Protein AF-A0A947VVS5-F1 (afdb_monomer)

pLDDT: mean 96.37, std 5.18, range [53.62, 98.75]

Radius of gyration: 14.97 Å; Cα contacts (8 Å, |Δi|>4): 273; chains: 1; bounding box: 37×35×36 Å

Mean predicted 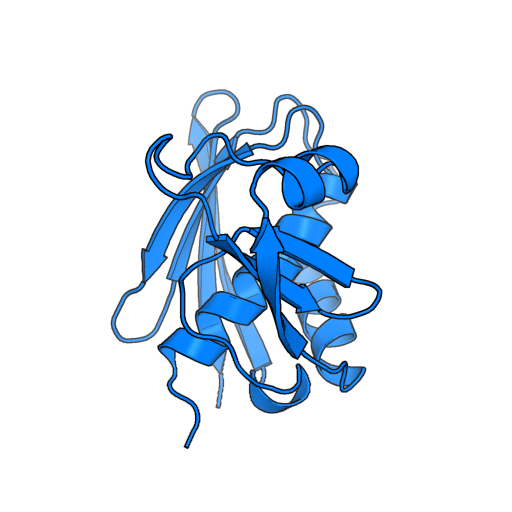aligned error: 2.8 Å

Structure (mmCIF, N/CA/C/O backbone):
data_AF-A0A947VVS5-F1
#
_entry.id   AF-A0A947VVS5-F1
#
loop_
_atom_site.group_PDB
_atom_site.id
_atom_site.type_symbol
_atom_site.label_atom_id
_atom_site.label_alt_id
_atom_site.label_comp_id
_atom_site.label_asym_id
_atom_site.label_entity_id
_atom_site.label_seq_id
_atom_site.pdbx_PDB_ins_code
_atom_site.Cartn_x
_atom_site.Cartn_y
_atom_site.Cartn_z
_atom_site.occupancy
_atom_site.B_iso_or_equiv
_atom_site.auth_seq_id
_atom_site.auth_comp_id
_atom_site.auth_asym_id
_atom_site.auth_atom_id
_atom_site.pdbx_PDB_model_num
ATOM 1 N N . MET A 1 1 ? -20.069 -9.735 2.191 1.00 53.62 1 MET A N 1
ATOM 2 C CA . MET A 1 1 ? -19.604 -9.980 0.811 1.00 53.62 1 MET A CA 1
ATOM 3 C C . MET A 1 1 ? -18.592 -8.892 0.514 1.00 53.62 1 MET A C 1
ATOM 5 O O . MET A 1 1 ? -18.957 -7.730 0.642 1.00 53.62 1 MET A O 1
ATOM 9 N N . ASN A 1 2 ? -17.331 -9.238 0.259 1.00 71.94 2 ASN A N 1
ATOM 10 C CA . ASN A 1 2 ? -16.304 -8.231 -0.016 1.00 71.94 2 ASN A CA 1
ATOM 11 C C . ASN A 1 2 ? -16.515 -7.632 -1.405 1.00 71.94 2 ASN A C 1
ATOM 13 O O . ASN A 1 2 ? -16.942 -8.329 -2.324 1.00 71.94 2 ASN A O 1
ATOM 17 N N . THR A 1 3 ? -16.247 -6.337 -1.546 1.00 91.81 3 THR A N 1
ATOM 18 C CA . THR A 1 3 ? -16.365 -5.631 -2.825 1.00 91.81 3 THR A CA 1
ATOM 19 C C . THR A 1 3 ? -15.038 -5.698 -3.574 1.00 91.81 3 THR A C 1
ATOM 21 O O . THR A 1 3 ? -13.976 -5.703 -2.947 1.00 91.81 3 THR A O 1
ATOM 24 N N . LEU A 1 4 ? -15.071 -5.654 -4.908 1.00 95.06 4 LEU A N 1
ATOM 25 C CA . LEU A 1 4 ? -13.849 -5.529 -5.712 1.00 95.06 4 LEU A CA 1
ATOM 26 C C . LEU A 1 4 ? -13.012 -4.314 -5.283 1.00 95.06 4 LEU A C 1
ATOM 28 O O . LEU A 1 4 ? -11.791 -4.384 -5.197 1.00 95.06 4 LEU A O 1
ATOM 32 N N . LYS A 1 5 ? -13.678 -3.218 -4.905 1.00 95.75 5 LYS A N 1
ATOM 33 C CA . LYS A 1 5 ? -13.024 -2.031 -4.352 1.00 95.75 5 LYS A CA 1
ATOM 34 C C . LYS A 1 5 ? -12.225 -2.344 -3.085 1.00 95.75 5 LYS A C 1
ATOM 36 O O . LYS A 1 5 ? -11.086 -1.907 -2.986 1.00 95.75 5 LYS A O 1
ATOM 41 N N . SER A 1 6 ? -12.781 -3.111 -2.145 1.00 97.12 6 SER A N 1
ATOM 42 C CA . SER A 1 6 ? -12.074 -3.510 -0.919 1.00 97.12 6 SER A CA 1
ATOM 43 C C . SER A 1 6 ? -10.870 -4.423 -1.192 1.00 97.12 6 SER A C 1
ATOM 45 O O . SER A 1 6 ? -9.847 -4.300 -0.521 1.00 97.12 6 SER A O 1
ATOM 47 N N . GLN A 1 7 ? -10.962 -5.289 -2.208 1.00 97.88 7 GLN A N 1
ATOM 48 C CA . GLN A 1 7 ? -9.868 -6.166 -2.636 1.00 97.88 7 GLN A CA 1
ATOM 49 C C . GLN A 1 7 ? -8.728 -5.355 -3.257 1.00 97.88 7 GLN A C 1
ATOM 51 O O . GLN A 1 7 ? -7.593 -5.435 -2.787 1.00 97.88 7 GLN A O 1
ATOM 56 N N . LEU A 1 8 ? -9.055 -4.517 -4.250 1.00 98.12 8 LEU A N 1
ATOM 57 C CA . LEU A 1 8 ? -8.108 -3.605 -4.893 1.00 98.12 8 LEU A CA 1
ATOM 58 C C . LEU A 1 8 ? -7.464 -2.677 -3.861 1.00 98.12 8 LEU A C 1
ATOM 60 O O . LEU A 1 8 ? -6.261 -2.463 -3.859 1.00 98.12 8 LEU A O 1
ATOM 64 N N . HIS A 1 9 ? -8.240 -2.124 -2.934 1.00 98.06 9 HIS A N 1
ATOM 65 C CA . HIS A 1 9 ? -7.684 -1.161 -1.996 1.00 98.06 9 HIS A CA 1
ATOM 66 C C . HIS A 1 9 ? -6.680 -1.806 -1.041 1.00 98.06 9 HIS A C 1
ATOM 68 O O . HIS A 1 9 ? -5.597 -1.263 -0.835 1.00 98.06 9 HIS A O 1
ATOM 74 N N . THR A 1 10 ? -6.985 -2.989 -0.500 1.00 98.50 10 THR A N 1
ATOM 75 C CA . THR A 1 10 ? -6.015 -3.716 0.324 1.00 98.50 10 THR A CA 1
ATOM 76 C C . THR A 1 10 ? -4.797 -4.169 -0.489 1.00 98.50 10 THR A C 1
ATOM 78 O O . THR A 1 10 ? -3.689 -4.119 0.047 1.00 98.50 10 THR A O 1
ATOM 81 N N . SER A 1 11 ? -4.940 -4.539 -1.772 1.00 98.31 11 SER A N 1
ATOM 82 C CA . SER A 1 11 ? -3.768 -4.846 -2.611 1.00 98.31 11 SER A CA 1
ATOM 83 C C . SER A 1 11 ? -2.846 -3.644 -2.782 1.00 98.31 11 SER A C 1
ATOM 85 O O . SER A 1 11 ? -1.629 -3.812 -2.726 1.00 98.31 11 SER A O 1
ATOM 87 N N . GLU A 1 12 ? -3.391 -2.432 -2.898 1.00 98.31 12 GLU A N 1
ATOM 88 C CA . GLU A 1 12 ? -2.572 -1.229 -3.055 1.00 98.31 12 GLU A CA 1
ATOM 89 C C . GLU A 1 12 ? -1.803 -0.847 -1.779 1.00 98.31 12 GLU A C 1
ATOM 91 O O . GLU A 1 12 ? -0.707 -0.298 -1.882 1.00 98.31 12 GLU A O 1
ATOM 96 N N . HIS A 1 13 ? -2.295 -1.191 -0.582 1.00 98.44 13 HIS A N 1
ATOM 97 C CA . HIS A 1 13 ? -1.496 -1.070 0.649 1.00 98.44 13 HIS A CA 1
ATOM 98 C C . HIS A 1 13 ? -0.273 -1.998 0.623 1.00 98.44 13 HIS A C 1
ATOM 100 O O . HIS A 1 13 ? 0.831 -1.591 0.984 1.00 98.44 13 HIS A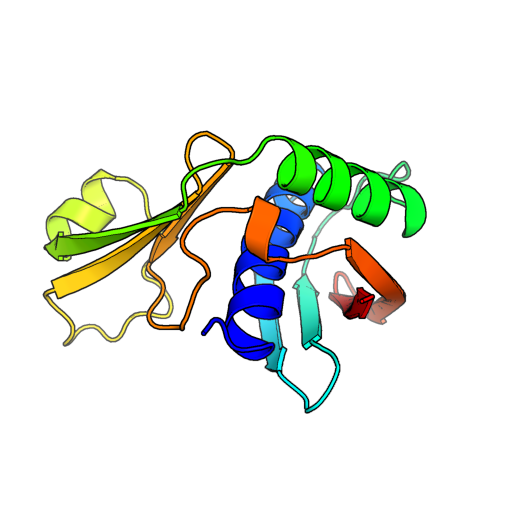 O 1
ATOM 106 N N . ILE A 1 14 ? -0.459 -3.241 0.167 1.00 98.75 14 ILE A N 1
ATOM 107 C CA . ILE A 1 14 ? 0.626 -4.223 0.042 1.00 98.75 14 ILE A CA 1
ATOM 108 C C . ILE A 1 14 ? 1.630 -3.765 -1.023 1.00 98.75 14 ILE A C 1
ATOM 110 O O . ILE A 1 14 ? 2.835 -3.769 -0.777 1.00 98.75 14 ILE A O 1
ATOM 114 N N . LEU A 1 15 ? 1.143 -3.342 -2.194 1.00 98.69 15 LEU A N 1
ATOM 115 C CA . LEU A 1 15 ? 1.990 -2.849 -3.278 1.00 98.69 15 LEU A CA 1
ATOM 116 C C . LEU A 1 15 ? 2.754 -1.588 -2.864 1.00 98.69 15 LEU A C 1
ATOM 118 O O . LEU A 1 15 ? 3.950 -1.500 -3.121 1.00 98.69 15 LEU A O 1
ATOM 122 N N . GLY A 1 16 ? 2.090 -0.640 -2.199 1.00 98.12 16 GLY A N 1
ATOM 123 C CA . GLY A 1 16 ? 2.716 0.577 -1.687 1.00 98.12 16 GLY A CA 1
ATOM 124 C C . GLY A 1 16 ? 3.854 0.279 -0.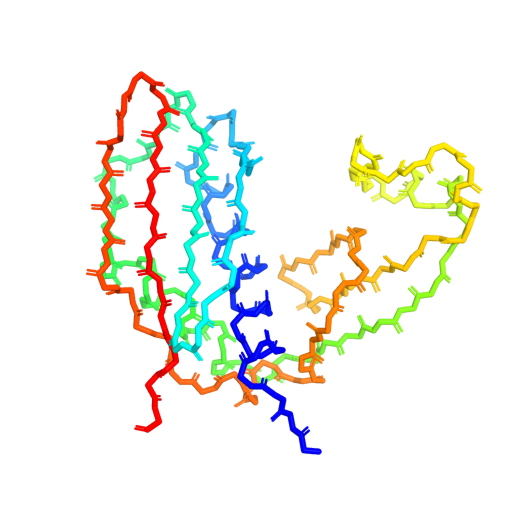714 1.00 98.12 16 GLY A C 1
ATOM 125 O O . GLY A 1 16 ? 4.934 0.836 -0.870 1.00 98.12 16 GLY A O 1
ATOM 126 N N . GLN A 1 17 ? 3.646 -0.655 0.222 1.00 97.94 17 GLN A N 1
ATOM 127 C CA . GLN A 1 17 ? 4.693 -1.100 1.146 1.00 97.94 17 GLN A CA 1
ATOM 128 C C . GLN A 1 17 ? 5.895 -1.706 0.410 1.00 97.94 17 GLN A C 1
ATOM 130 O O . GLN A 1 17 ? 7.035 -1.373 0.714 1.00 97.94 17 GLN A O 1
ATOM 135 N N . ILE A 1 18 ? 5.648 -2.577 -0.574 1.00 98.38 18 ILE A N 1
ATOM 136 C CA . ILE A 1 18 ? 6.726 -3.165 -1.377 1.00 98.38 18 ILE A CA 1
ATOM 137 C C . ILE A 1 18 ? 7.463 -2.069 -2.151 1.00 98.38 18 ILE A C 1
ATOM 139 O O . ILE A 1 18 ? 8.683 -2.086 -2.212 1.00 98.38 18 ILE A O 1
ATOM 143 N N . LEU A 1 19 ? 6.761 -1.109 -2.754 1.00 98.19 19 LEU A N 1
ATOM 144 C CA . LEU A 1 19 ? 7.414 -0.026 -3.492 1.00 98.19 19 LEU A CA 1
ATOM 145 C C . LEU A 1 19 ? 8.304 0.825 -2.582 1.00 98.19 19 LEU A C 1
ATOM 147 O O . LEU A 1 19 ? 9.417 1.148 -2.992 1.00 98.19 19 LEU A O 1
ATOM 151 N N . ASP A 1 20 ? 7.848 1.133 -1.369 1.00 96.62 20 ASP A N 1
ATOM 152 C CA . ASP A 1 20 ? 8.608 1.892 -0.370 1.00 96.62 20 ASP A CA 1
ATOM 153 C C . ASP A 1 20 ? 9.929 1.197 0.015 1.00 96.62 20 ASP A C 1
ATOM 155 O O . ASP A 1 20 ? 10.959 1.846 0.156 1.00 96.62 20 ASP A O 1
ATOM 159 N N . GLU A 1 21 ? 9.956 -0.141 0.063 1.00 96.81 21 GLU A N 1
ATOM 160 C CA . GLU A 1 21 ? 11.186 -0.916 0.314 1.00 96.81 21 GLU A CA 1
ATOM 161 C C . GLU A 1 21 ? 12.226 -0.809 -0.815 1.00 96.81 21 GLU A C 1
ATOM 163 O O . GLU A 1 21 ? 13.422 -0.989 -0.580 1.00 96.81 21 GLU A O 1
ATOM 168 N N . TYR A 1 22 ? 11.789 -0.545 -2.050 1.00 97.12 22 TYR A N 1
ATOM 169 C CA . TYR A 1 22 ? 12.658 -0.520 -3.232 1.00 97.12 22 TYR A CA 1
ATOM 170 C C . TYR A 1 22 ? 12.879 0.883 -3.819 1.00 97.12 22 TYR A C 1
ATOM 172 O O . TYR A 1 22 ? 13.616 1.027 -4.804 1.00 97.12 22 TYR A O 1
ATOM 180 N N . CYS A 1 23 ? 12.249 1.911 -3.251 1.00 97.25 23 CYS A N 1
ATOM 181 C CA . CYS A 1 23 ? 12.284 3.278 -3.753 1.00 97.25 23 CYS A CA 1
ATOM 182 C C . CYS A 1 23 ? 12.772 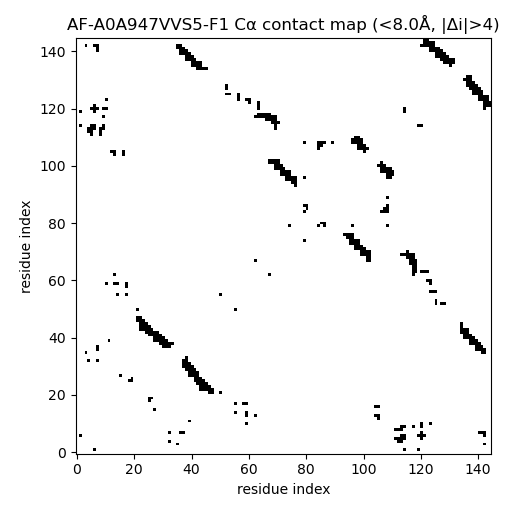4.247 -2.675 1.00 97.25 23 CYS A C 1
ATOM 184 O O . CYS A 1 23 ? 12.281 4.239 -1.554 1.00 97.25 23 CYS A O 1
ATOM 186 N N . THR A 1 24 ? 13.671 5.168 -3.028 1.00 96.94 24 THR A N 1
ATOM 187 C CA . THR A 1 24 ? 13.994 6.305 -2.152 1.00 96.94 24 THR A CA 1
ATOM 188 C C . THR A 1 24 ? 13.079 7.482 -2.469 1.00 96.94 24 THR A C 1
ATOM 190 O O . THR A 1 24 ? 12.770 7.742 -3.635 1.00 96.94 24 THR A O 1
ATOM 193 N N . GLY A 1 25 ? 12.641 8.214 -1.442 1.00 95.19 25 GLY A N 1
ATOM 194 C CA . GLY A 1 25 ? 11.699 9.324 -1.622 1.00 95.19 25 GLY A CA 1
ATOM 195 C C . GLY A 1 25 ? 10.346 8.869 -2.181 1.00 95.19 25 GLY A C 1
ATOM 196 O O . GLY A 1 25 ? 9.709 9.610 -2.935 1.00 95.19 25 GLY A O 1
ATOM 197 N N . PHE A 1 26 ? 9.941 7.632 -1.873 1.00 96.69 26 PHE A N 1
ATOM 198 C CA . PHE A 1 26 ? 8.667 7.080 -2.305 1.00 96.69 26 PHE A CA 1
ATOM 199 C C . PHE A 1 26 ? 7.504 7.927 -1.786 1.00 96.69 26 PHE A C 1
ATOM 201 O O . PHE A 1 26 ? 7.444 8.308 -0.617 1.00 96.69 26 PHE A O 1
ATOM 208 N N . ARG A 1 27 ? 6.561 8.236 -2.675 1.00 95.31 27 ARG A N 1
ATOM 209 C CA . ARG A 1 27 ? 5.330 8.928 -2.306 1.00 95.31 27 ARG A CA 1
ATOM 210 C C . ARG A 1 27 ? 4.201 8.598 -3.261 1.00 95.31 27 ARG A C 1
ATOM 212 O O . ARG A 1 27 ? 4.278 8.897 -4.454 1.00 95.31 27 ARG A O 1
ATOM 219 N N . THR A 1 28 ? 3.096 8.101 -2.726 1.00 95.75 28 THR A N 1
ATOM 220 C CA . THR A 1 28 ? 1.830 7.999 -3.456 1.00 95.75 28 THR A CA 1
ATOM 221 C C . THR A 1 28 ? 1.339 9.386 -3.861 1.00 95.75 28 THR A C 1
ATOM 223 O O . THR A 1 28 ? 1.279 10.309 -3.047 1.00 95.75 28 THR A O 1
ATOM 226 N N . THR A 1 29 ? 0.971 9.542 -5.130 1.00 95.88 29 THR A N 1
ATOM 227 C CA . THR A 1 29 ? 0.425 10.802 -5.661 1.00 95.88 29 THR A CA 1
ATOM 228 C C . THR A 1 29 ? -1.037 10.692 -6.055 1.00 95.88 29 THR A C 1
ATOM 230 O O . THR A 1 29 ? -1.768 11.665 -5.899 1.00 95.88 29 THR A O 1
ATOM 233 N N . ALA A 1 30 ? -1.479 9.523 -6.523 1.00 95.69 30 ALA A N 1
ATOM 234 C CA . ALA A 1 30 ? -2.888 9.261 -6.769 1.00 95.69 30 ALA A CA 1
ATOM 235 C C . ALA A 1 30 ? -3.197 7.764 -6.701 1.00 95.69 30 ALA A C 1
ATOM 237 O O . ALA A 1 30 ? -2.399 6.935 -7.137 1.00 95.69 30 ALA A O 1
ATOM 238 N N . LEU A 1 31 ? -4.401 7.463 -6.221 1.00 96.50 31 LEU A N 1
ATOM 239 C CA . LEU A 1 31 ? -5.061 6.169 -6.327 1.00 96.50 31 LEU A CA 1
ATOM 240 C C . LEU A 1 31 ? -6.436 6.400 -6.955 1.00 96.50 31 LEU A C 1
ATOM 242 O O . LEU A 1 31 ? -7.263 7.114 -6.391 1.00 96.50 31 LEU A O 1
ATOM 246 N N . GLU A 1 32 ? -6.666 5.839 -8.138 1.00 97.88 32 GLU A N 1
ATOM 247 C CA . GLU A 1 32 ? -7.933 5.960 -8.865 1.00 97.88 32 GLU A CA 1
ATOM 248 C C . GLU A 1 32 ? -8.529 4.568 -9.073 1.00 97.88 32 GLU A C 1
ATOM 250 O O . GLU A 1 32 ? -8.014 3.776 -9.863 1.00 97.88 32 GLU A O 1
ATOM 255 N N . PHE A 1 33 ? -9.616 4.282 -8.356 1.00 96.88 33 PHE A N 1
ATOM 256 C CA . PHE A 1 33 ? -10.393 3.057 -8.522 1.00 96.88 33 PHE A CA 1
ATOM 257 C C . PHE A 1 33 ? -11.310 3.184 -9.733 1.00 96.88 33 PHE A C 1
ATOM 259 O O . PHE A 1 33 ? -12.034 4.171 -9.872 1.00 96.88 33 PHE A O 1
ATOM 266 N N . ARG A 1 34 ? -11.283 2.169 -10.589 1.00 95.88 34 ARG A N 1
ATOM 267 C CA . ARG A 1 34 ? -12.160 2.012 -11.748 1.00 95.88 34 ARG A CA 1
ATOM 268 C C . ARG A 1 34 ? -13.055 0.798 -11.531 1.00 95.88 34 ARG A C 1
ATOM 270 O O . ARG A 1 34 ? -13.018 0.179 -10.472 1.00 95.88 34 ARG A O 1
ATOM 277 N N . GLU A 1 35 ? -13.882 0.489 -12.522 1.00 93.38 35 GLU A N 1
ATOM 278 C CA . GLU A 1 35 ? -14.840 -0.614 -12.438 1.00 93.38 35 GLU A CA 1
ATOM 279 C C . GLU A 1 35 ? -14.160 -1.971 -12.210 1.00 93.38 35 GLU A C 1
ATOM 281 O O . GLU A 1 35 ? -14.631 -2.745 -11.387 1.00 93.38 35 GLU A O 1
ATOM 286 N N . ASP A 1 36 ? -13.033 -2.232 -12.878 1.00 95.12 36 ASP A N 1
ATOM 287 C CA . ASP A 1 36 ? -12.358 -3.536 -12.895 1.00 95.12 36 ASP A CA 1
ATOM 288 C C . ASP A 1 36 ? -10.873 -3.488 -12.481 1.00 95.12 36 ASP A C 1
ATOM 290 O O . ASP A 1 36 ? -10.211 -4.522 -12.400 1.00 95.12 36 ASP A O 1
ATOM 294 N N . ASN A 1 37 ? -10.322 -2.298 -12.230 1.00 97.69 37 ASN A N 1
ATOM 295 C CA . ASN A 1 37 ? -8.901 -2.100 -11.945 1.00 97.69 37 ASN A CA 1
ATOM 296 C C . ASN A 1 37 ? -8.650 -0.866 -11.067 1.00 97.69 37 ASN A C 1
ATOM 298 O O . ASN A 1 37 ? -9.549 -0.066 -10.800 1.00 97.69 37 ASN A O 1
ATOM 302 N N . VAL A 1 38 ? -7.408 -0.696 -10.629 1.00 98.44 38 VAL A N 1
ATOM 303 C CA . VAL A 1 38 ? -6.942 0.491 -9.911 1.00 98.44 38 VAL A CA 1
ATOM 304 C C . VAL A 1 38 ? -5.678 1.037 -10.564 1.00 98.44 38 VAL A C 1
ATOM 306 O O . VAL A 1 38 ? -4.798 0.294 -11.003 1.00 98.44 38 VAL A O 1
ATOM 309 N N . ARG A 1 39 ? -5.596 2.366 -10.649 1.00 98.50 39 ARG A N 1
ATOM 310 C CA . ARG A 1 39 ? -4.402 3.090 -11.086 1.00 98.50 39 ARG A CA 1
ATOM 311 C C . ARG A 1 39 ? -3.682 3.669 -9.875 1.00 98.50 39 ARG A C 1
ATOM 313 O O . ARG A 1 39 ? -4.248 4.512 -9.180 1.00 98.50 39 ARG A O 1
ATOM 320 N N . TYR A 1 40 ? -2.424 3.282 -9.698 1.00 98.56 40 TYR A N 1
ATOM 321 C CA . TYR A 1 40 ? -1.514 3.783 -8.673 1.00 98.56 40 TYR A CA 1
ATOM 322 C C . TYR A 1 40 ? -0.446 4.659 -9.329 1.00 98.56 40 TYR A C 1
ATOM 324 O O . TYR A 1 40 ? 0.450 4.164 -10.014 1.00 98.56 40 TYR A O 1
ATOM 332 N N . ASP A 1 41 ? -0.510 5.968 -9.096 1.00 98.38 41 ASP A N 1
ATOM 333 C CA . ASP A 1 41 ? 0.537 6.902 -9.511 1.00 98.38 41 ASP A CA 1
ATOM 334 C C . ASP A 1 41 ? 1.403 7.265 -8.298 1.00 98.38 41 ASP A C 1
ATOM 336 O O . ASP A 1 41 ? 0.896 7.709 -7.261 1.00 98.38 41 ASP A O 1
ATOM 340 N N . PHE A 1 42 ? 2.722 7.156 -8.435 1.00 98.12 42 PHE A N 1
ATOM 341 C CA . PHE A 1 42 ? 3.668 7.475 -7.366 1.00 98.12 42 PHE A CA 1
ATOM 342 C C . PHE A 1 42 ? 4.884 8.243 -7.869 1.00 98.12 42 PHE A C 1
ATOM 344 O O . PHE A 1 42 ? 5.172 8.299 -9.071 1.00 98.12 42 PHE A O 1
ATOM 351 N N . LYS A 1 43 ? 5.595 8.847 -6.919 1.00 97.94 43 LYS A N 1
ATOM 352 C CA . LYS A 1 43 ? 6.930 9.387 -7.118 1.00 97.94 43 LYS A CA 1
ATOM 353 C C . LYS A 1 43 ? 7.974 8.555 -6.392 1.00 97.94 43 LYS A C 1
ATOM 355 O O . LYS A 1 43 ? 7.687 8.011 -5.333 1.00 97.94 43 LYS A O 1
ATOM 360 N N . ALA A 1 44 ? 9.161 8.486 -6.981 1.00 97.69 44 ALA A N 1
ATOM 361 C CA . ALA A 1 44 ? 10.359 7.901 -6.392 1.00 97.69 44 ALA A CA 1
ATOM 362 C C . ALA A 1 44 ? 11.580 8.632 -6.957 1.00 97.69 44 ALA A C 1
ATOM 364 O O . ALA A 1 44 ? 11.702 8.768 -8.178 1.00 97.69 44 ALA A O 1
ATOM 365 N N . GLU A 1 45 ? 12.455 9.129 -6.084 1.00 96.62 45 GLU A N 1
ATOM 366 C CA . GLU A 1 45 ? 13.699 9.801 -6.475 1.00 96.62 45 GLU A CA 1
ATOM 367 C C . GLU A 1 45 ? 14.657 8.819 -7.139 1.00 96.62 45 GLU A C 1
ATOM 369 O O . GLU A 1 45 ? 15.193 9.104 -8.206 1.00 96.62 45 GLU A O 1
ATOM 374 N N . ASN A 1 46 ? 14.791 7.638 -6.538 1.00 95.00 46 ASN A N 1
ATOM 375 C CA . ASN A 1 46 ? 15.460 6.488 -7.120 1.00 95.00 46 ASN A CA 1
ATOM 376 C C . ASN A 1 46 ? 14.590 5.253 -6.915 1.00 95.00 46 ASN A C 1
ATOM 378 O O . ASN A 1 46 ? 13.836 5.158 -5.947 1.00 95.00 46 ASN A O 1
ATOM 382 N N . MET A 1 47 ? 14.712 4.306 -7.831 1.00 96.19 47 MET A N 1
ATOM 383 C CA . MET A 1 47 ? 14.015 3.031 -7.802 1.00 96.19 47 MET A CA 1
ATOM 384 C C . MET A 1 47 ? 15.033 1.958 -8.157 1.00 96.19 47 MET A C 1
ATOM 386 O O . MET A 1 47 ? 15.794 2.150 -9.102 1.00 96.19 47 MET A O 1
ATOM 390 N N . SER A 1 48 ? 15.079 0.865 -7.398 1.00 95.81 48 SER A N 1
ATOM 391 C CA . SER A 1 48 ? 16.012 -0.226 -7.683 1.00 95.81 48 SER A CA 1
ATOM 392 C C . SER A 1 48 ? 15.832 -0.753 -9.110 1.00 95.81 48 SER A C 1
ATOM 394 O O . SER A 1 48 ? 14.713 -1.066 -9.517 1.00 95.81 48 SER A O 1
ATOM 396 N N . ASP A 1 49 ? 16.941 -0.956 -9.826 1.00 93.56 49 ASP A N 1
ATOM 397 C CA . ASP A 1 49 ? 16.947 -1.554 -11.171 1.00 93.56 49 ASP A CA 1
ATOM 398 C C . ASP A 1 49 ? 16.410 -2.996 -11.189 1.00 93.56 49 ASP A C 1
ATOM 400 O O . ASP A 1 49 ? 16.085 -3.541 -12.241 1.00 93.56 49 ASP A O 1
ATOM 404 N N . THR A 1 50 ? 16.294 -3.626 -10.015 1.00 94.00 50 THR A N 1
ATOM 405 C CA . THR A 1 50 ? 15.708 -4.963 -9.869 1.00 94.00 50 THR A CA 1
ATOM 406 C C . THR A 1 50 ? 14.182 -4.962 -9.927 1.00 94.00 50 THR A C 1
ATOM 408 O O . THR A 1 50 ? 13.591 -6.030 -10.104 1.00 94.00 50 THR A O 1
ATOM 411 N N . ILE A 1 51 ? 13.523 -3.803 -9.784 1.00 95.06 51 ILE A N 1
ATOM 412 C CA . ILE A 1 51 ? 12.064 -3.745 -9.860 1.00 95.06 51 ILE A CA 1
ATOM 413 C C . ILE A 1 51 ? 11.619 -4.051 -11.286 1.00 95.06 51 ILE A C 1
ATOM 415 O O . ILE A 1 51 ? 11.835 -3.282 -12.221 1.00 95.06 51 ILE A O 1
ATOM 419 N N . THR A 1 52 ? 10.855 -5.129 -11.414 1.00 96.94 52 THR A N 1
ATOM 420 C CA . THR A 1 52 ? 10.053 -5.420 -12.596 1.00 96.94 52 THR A CA 1
ATOM 421 C C . THR A 1 52 ? 8.585 -5.549 -12.212 1.00 96.94 52 THR A C 1
ATOM 423 O O . THR A 1 52 ? 8.237 -5.802 -11.056 1.00 96.94 52 THR A O 1
ATOM 426 N N . LYS A 1 53 ? 7.712 -5.409 -13.212 1.00 96.88 53 LYS A N 1
ATOM 427 C CA . LYS A 1 53 ? 6.280 -5.707 -13.098 1.00 96.88 53 LYS A CA 1
ATOM 428 C C . LYS A 1 53 ? 6.044 -7.083 -12.456 1.00 96.88 53 LYS A C 1
ATOM 430 O O . LYS A 1 53 ? 5.279 -7.188 -11.504 1.00 96.88 53 LYS A O 1
ATOM 435 N N . ASP A 1 54 ? 6.738 -8.106 -12.947 1.00 97.69 54 ASP A N 1
ATOM 436 C CA . ASP A 1 54 ? 6.540 -9.490 -12.509 1.00 97.69 54 ASP A CA 1
ATOM 437 C C . ASP A 1 54 ? 7.071 -9.726 -11.090 1.00 97.69 54 ASP A C 1
ATOM 439 O O . ASP A 1 54 ? 6.462 -10.464 -10.319 1.00 97.69 54 ASP A O 1
ATOM 443 N N . LEU A 1 55 ? 8.162 -9.055 -10.699 1.00 98.12 55 LEU A N 1
ATOM 444 C CA . LEU A 1 55 ? 8.668 -9.112 -9.326 1.00 98.12 55 LEU A CA 1
ATOM 445 C C . LEU A 1 55 ? 7.666 -8.509 -8.334 1.00 98.12 55 LEU A C 1
ATOM 447 O O . LEU A 1 55 ? 7.401 -9.111 -7.290 1.00 98.12 55 LEU A O 1
ATOM 451 N N . LEU A 1 56 ? 7.118 -7.330 -8.647 1.00 98.38 56 LEU A N 1
ATOM 452 C CA . LEU A 1 56 ? 6.116 -6.668 -7.808 1.00 98.38 56 LEU A CA 1
ATOM 453 C C . LEU A 1 56 ? 4.863 -7.538 -7.674 1.00 98.38 56 LEU A C 1
ATOM 455 O O . LEU A 1 56 ? 4.416 -7.805 -6.560 1.00 98.38 56 LEU A O 1
ATOM 459 N N . GLU A 1 57 ? 4.346 -8.040 -8.796 1.00 98.56 57 GLU A N 1
ATOM 460 C CA . GLU A 1 57 ? 3.187 -8.933 -8.822 1.00 98.56 57 GLU A CA 1
ATOM 461 C C . GLU A 1 57 ? 3.434 -10.202 -7.995 1.00 98.56 57 GLU A C 1
ATOM 463 O O . GLU A 1 57 ? 2.606 -10.578 -7.158 1.00 98.56 57 GLU A O 1
ATOM 468 N N . ALA A 1 58 ? 4.594 -10.844 -8.164 1.00 98.56 58 ALA A N 1
ATOM 469 C CA . ALA A 1 58 ? 4.958 -12.033 -7.405 1.00 98.56 58 ALA A CA 1
ATOM 470 C C . ALA A 1 58 ? 5.000 -11.749 -5.897 1.00 98.56 58 ALA A C 1
ATOM 472 O O . ALA A 1 58 ? 4.440 -12.521 -5.116 1.00 98.56 58 ALA A O 1
ATOM 473 N N . LYS A 1 59 ? 5.611 -10.635 -5.477 1.00 98.62 59 LYS A N 1
ATOM 474 C CA . LYS A 1 59 ? 5.708 -10.241 -4.063 1.00 98.62 59 LYS A CA 1
ATOM 475 C C . LYS A 1 59 ? 4.352 -9.933 -3.441 1.00 98.62 59 LYS A C 1
ATOM 477 O O . LYS A 1 59 ? 4.068 -10.444 -2.357 1.00 98.62 59 LYS A O 1
ATOM 482 N N . VAL A 1 60 ? 3.504 -9.167 -4.129 1.00 98.62 60 VAL A N 1
ATOM 483 C CA . VAL A 1 60 ? 2.136 -8.880 -3.667 1.00 98.62 60 VAL A CA 1
ATOM 484 C C . VAL A 1 60 ? 1.383 -10.191 -3.449 1.00 98.62 60 VAL A C 1
ATOM 486 O O . VAL A 1 60 ? 0.851 -10.436 -2.367 1.00 98.62 60 VAL A O 1
ATOM 489 N N . ASN A 1 61 ? 1.419 -11.094 -4.431 1.00 98.62 61 ASN A N 1
ATOM 490 C CA . ASN A 1 61 ? 0.721 -12.371 -4.333 1.00 98.62 61 ASN A CA 1
ATOM 491 C C . ASN A 1 61 ? 1.330 -13.327 -3.288 1.00 98.62 61 ASN A C 1
ATOM 493 O O . ASN A 1 61 ? 0.606 -14.133 -2.703 1.00 98.62 61 ASN A O 1
ATOM 497 N N . VAL A 1 62 ? 2.638 -13.249 -3.007 1.00 98.50 62 VAL A N 1
ATOM 498 C CA . VAL A 1 62 ? 3.253 -13.963 -1.871 1.00 98.50 62 VAL A CA 1
ATOM 499 C C . VAL A 1 62 ? 2.655 -13.483 -0.552 1.00 98.50 62 VAL A C 1
ATOM 501 O O . VAL A 1 62 ? 2.302 -14.316 0.278 1.00 98.50 62 VAL A O 1
ATOM 504 N N . ILE A 1 63 ? 2.506 -12.170 -0.361 1.00 98.56 63 ILE A N 1
ATOM 505 C CA . ILE A 1 63 ? 1.903 -11.613 0.856 1.00 98.56 63 ILE A CA 1
ATOM 506 C C . ILE A 1 63 ? 0.434 -12.020 0.972 1.00 98.56 63 ILE A C 1
ATOM 508 O O . ILE A 1 63 ? 0.010 -12.456 2.039 1.00 98.56 63 ILE A O 1
ATOM 512 N N . ILE A 1 64 ? -0.318 -11.968 -0.128 1.00 98.38 64 ILE A N 1
ATOM 513 C CA . ILE A 1 64 ? -1.722 -12.395 -0.178 1.00 98.38 64 ILE A CA 1
ATOM 514 C C . ILE A 1 64 ? -1.897 -13.820 0.355 1.00 98.38 64 ILE A C 1
ATOM 516 O O . ILE A 1 64 ? -2.703 -14.043 1.261 1.00 98.38 64 ILE A O 1
ATOM 520 N N . ARG A 1 65 ? -1.075 -14.761 -0.133 1.00 98.12 65 ARG A N 1
ATOM 521 C CA . ARG A 1 65 ? -1.113 -16.186 0.246 1.00 98.12 65 ARG A CA 1
ATOM 522 C C . ARG A 1 65 ? -0.733 -16.473 1.700 1.00 98.12 65 ARG A C 1
ATOM 524 O O . ARG A 1 65 ? -0.898 -17.603 2.150 1.00 98.12 65 ARG A O 1
ATOM 531 N N . ARG A 1 66 ? -0.222 -15.488 2.443 1.00 98.31 66 ARG A N 1
ATOM 532 C CA . ARG A 1 66 ? 0.079 -15.635 3.876 1.00 98.31 66 ARG A CA 1
ATOM 533 C C . ARG A 1 66 ? -1.168 -15.534 4.764 1.00 98.31 66 ARG A C 1
ATOM 535 O O . ARG A 1 66 ? -1.032 -15.721 5.967 1.00 98.31 66 ARG A O 1
ATOM 542 N N . ASN A 1 67 ? -2.351 -15.267 4.196 1.00 97.88 67 ASN A N 1
ATOM 543 C CA . ASN A 1 67 ? -3.640 -15.225 4.902 1.00 97.88 67 ASN A CA 1
ATOM 544 C C . ASN A 1 67 ? -3.618 -14.297 6.131 1.00 97.88 67 ASN A C 1
ATOM 546 O O . ASN A 1 67 ? -4.050 -14.659 7.227 1.00 97.88 67 ASN A O 1
ATOM 550 N N . ILE A 1 68 ? -3.065 -13.100 5.954 1.00 98.56 68 ILE A N 1
ATOM 551 C CA . ILE A 1 68 ? -2.773 -12.159 7.033 1.00 98.56 68 ILE A CA 1
ATOM 552 C C . ILE A 1 68 ? -4.060 -11.424 7.445 1.00 98.56 68 ILE A C 1
ATOM 554 O O . ILE A 1 68 ? -4.772 -10.925 6.567 1.00 98.56 68 ILE A O 1
ATOM 558 N N . PRO A 1 69 ? -4.362 -11.310 8.752 1.00 98.56 69 PRO A N 1
ATOM 559 C CA . PRO A 1 69 ? -5.468 -10.490 9.236 1.00 98.56 69 PRO A CA 1
ATOM 560 C C . PRO A 1 69 ? -5.309 -9.014 8.860 1.00 98.56 69 PRO A C 1
ATOM 562 O O . PRO A 1 69 ? -4.225 -8.436 8.992 1.00 98.56 69 PRO A O 1
ATOM 565 N N . VAL A 1 70 ? -6.413 -8.406 8.438 1.00 98.62 70 VAL A N 1
ATOM 566 C CA . VAL A 1 70 ? -6.527 -6.972 8.180 1.00 98.62 70 VAL A CA 1
ATOM 567 C C . VAL A 1 70 ? -7.501 -6.402 9.198 1.00 98.62 70 VAL A C 1
ATOM 569 O O . VAL A 1 70 ? -8.696 -6.688 9.173 1.00 98.62 70 VAL A O 1
ATOM 572 N 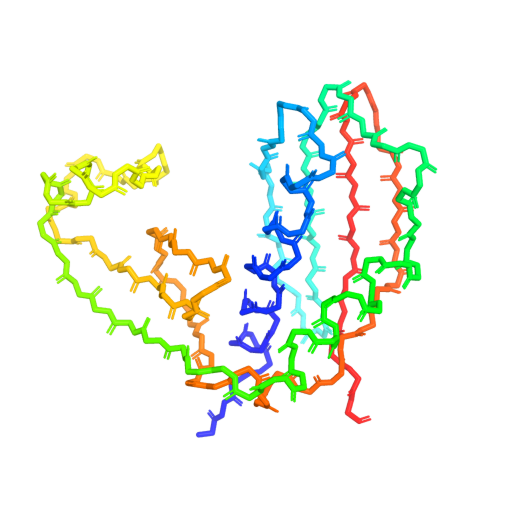N . GLU A 1 71 ? -6.975 -5.612 10.125 1.00 98.19 71 GLU A N 1
ATOM 573 C CA . GLU A 1 71 ? -7.765 -5.012 11.194 1.00 98.19 71 GLU A CA 1
ATOM 574 C C . GLU A 1 71 ? -7.976 -3.528 10.942 1.00 98.19 71 GLU A C 1
ATOM 576 O O . GLU A 1 71 ? -7.090 -2.827 10.447 1.00 98.19 71 GLU A O 1
ATOM 581 N N . THR A 1 72 ? -9.145 -3.033 11.344 1.00 97.88 72 THR A N 1
ATOM 582 C CA . THR A 1 72 ? -9.423 -1.600 11.339 1.00 97.88 72 THR A CA 1
ATOM 583 C C . THR A 1 72 ? -9.896 -1.152 12.705 1.00 97.88 72 THR A C 1
ATOM 585 O O . THR A 1 72 ? -10.793 -1.766 13.279 1.00 97.88 72 THR A O 1
ATOM 588 N N . TYR A 1 73 ? -9.308 -0.078 13.214 1.00 98.00 73 TYR A N 1
ATOM 589 C CA . TYR A 1 73 ? -9.634 0.495 14.517 1.00 98.00 73 TYR A CA 1
ATOM 590 C C . TYR A 1 73 ? -9.424 2.005 14.487 1.00 98.00 73 TYR A C 1
ATOM 592 O O . TYR A 1 73 ? -8.780 2.532 13.583 1.00 98.00 73 TYR A O 1
ATOM 600 N N . GLU A 1 74 ? -9.968 2.717 15.467 1.00 98.06 74 GLU A N 1
ATOM 601 C CA . GLU A 1 74 ? -9.773 4.158 15.591 1.00 98.06 74 GLU A CA 1
ATOM 602 C C . GLU A 1 74 ? -8.882 4.494 16.779 1.00 98.06 74 GLU A C 1
ATOM 604 O O . GLU A 1 74 ? -8.980 3.887 17.844 1.00 98.06 74 GLU A O 1
ATOM 609 N N . VAL A 1 75 ? -8.042 5.507 16.602 1.00 98.31 75 VAL A N 1
ATOM 610 C CA . VAL A 1 75 ? -7.213 6.088 17.662 1.00 98.31 75 VAL A CA 1
ATOM 611 C C . VAL A 1 75 ? -7.363 7.608 17.666 1.00 98.31 75 VAL A C 1
ATOM 613 O O . VAL A 1 75 ? -7.883 8.187 16.709 1.00 98.31 75 VAL A O 1
ATOM 616 N N . SER A 1 76 ? -6.913 8.282 18.727 1.00 98.38 76 SER A N 1
ATOM 617 C CA . SER A 1 76 ? -6.812 9.745 18.694 1.00 98.38 76 SER A CA 1
ATOM 618 C C . SER A 1 76 ? -5.762 10.191 17.673 1.00 98.38 76 SER A C 1
ATOM 620 O O . SER A 1 76 ? -4.803 9.470 17.382 1.00 98.38 76 SER A O 1
ATOM 622 N N . ARG A 1 77 ? -5.903 11.407 17.144 1.00 97.69 77 ARG A N 1
ATOM 623 C CA . ARG A 1 77 ? -4.915 12.006 16.238 1.00 97.69 77 ARG A CA 1
ATOM 624 C C . ARG A 1 77 ? -3.521 12.059 16.853 1.00 97.69 77 ARG A C 1
ATOM 626 O O . ARG A 1 77 ? -2.537 11.794 16.168 1.00 97.69 77 ARG A O 1
ATOM 633 N N . GLU A 1 78 ? -3.442 12.384 18.136 1.00 97.56 78 GLU A N 1
ATOM 634 C CA . GLU A 1 78 ? -2.200 12.368 18.910 1.00 97.56 78 GLU A CA 1
ATOM 635 C C . GLU A 1 78 ? -1.595 10.967 18.935 1.00 97.56 78 GLU A C 1
ATOM 637 O O . GLU A 1 78 ? -0.429 10.802 18.579 1.00 97.56 78 GLU A O 1
ATOM 642 N N . LYS A 1 79 ? -2.405 9.939 19.216 1.00 98.00 79 LYS A N 1
ATOM 643 C CA . LYS 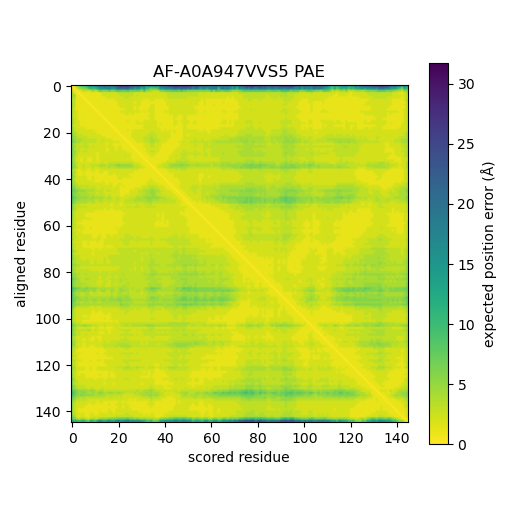A 1 79 ? -1.925 8.560 19.235 1.00 98.00 79 LYS A CA 1
ATOM 644 C C . LYS A 1 79 ? -1.438 8.090 17.866 1.00 98.00 79 LYS A C 1
ATOM 646 O O . LYS A 1 79 ? -0.410 7.428 17.779 1.00 98.00 79 LYS A O 1
ATOM 651 N N . ALA A 1 80 ? -2.130 8.462 16.789 1.00 97.62 80 ALA A N 1
ATOM 652 C CA . ALA A 1 80 ? -1.682 8.155 15.433 1.00 97.62 80 ALA A CA 1
ATOM 653 C C . ALA A 1 80 ? -0.318 8.800 15.110 1.00 97.62 80 ALA A C 1
ATOM 655 O O . ALA A 1 80 ? 0.519 8.159 14.474 1.00 97.62 80 ALA A O 1
ATOM 656 N N . LYS A 1 81 ? -0.060 10.027 15.592 1.00 96.31 81 LYS A N 1
ATOM 657 C CA . LYS A 1 81 ? 1.260 10.675 15.472 1.00 96.31 81 LYS A CA 1
ATOM 658 C C . LYS A 1 81 ? 2.332 9.952 16.287 1.00 96.31 81 LYS A C 1
ATOM 660 O O . LYS A 1 81 ? 3.422 9.740 15.771 1.00 96.31 81 LYS A O 1
ATOM 665 N N . GLU A 1 82 ? 2.032 9.546 17.524 1.00 97.62 82 GLU A N 1
ATOM 666 C CA . GLU A 1 82 ? 2.957 8.751 18.355 1.00 97.62 82 GLU A CA 1
ATOM 667 C C . GLU A 1 82 ? 3.332 7.419 17.697 1.00 97.62 82 GLU A C 1
ATOM 669 O O . GLU A 1 82 ? 4.448 6.936 17.853 1.00 97.62 82 GLU A O 1
ATOM 674 N N . MET A 1 83 ? 2.404 6.828 16.942 1.00 95.88 83 MET A N 1
ATOM 675 C CA . MET A 1 83 ? 2.636 5.615 16.157 1.00 95.88 83 MET A CA 1
ATOM 676 C C . MET A 1 83 ? 3.475 5.859 14.889 1.00 95.88 83 MET A C 1
ATOM 678 O O . MET A 1 83 ? 3.745 4.904 14.166 1.00 95.88 83 MET A O 1
ATOM 682 N N . GLY A 1 84 ? 3.863 7.106 14.599 1.00 95.69 84 GLY A N 1
ATOM 683 C CA . GLY A 1 84 ? 4.642 7.474 13.416 1.00 95.69 84 GLY A CA 1
ATOM 684 C C . GLY A 1 84 ? 3.851 7.437 12.106 1.00 95.69 84 GLY A C 1
ATOM 685 O O . GLY A 1 84 ? 4.452 7.342 11.040 1.00 95.69 84 GLY A O 1
ATOM 686 N N . LEU A 1 85 ? 2.515 7.478 12.161 1.00 95.81 85 LEU A N 1
ATOM 687 C CA . LEU A 1 85 ? 1.680 7.378 10.964 1.00 95.81 85 LEU A CA 1
ATOM 688 C C . LEU A 1 85 ? 1.609 8.711 10.216 1.00 95.81 85 LEU A C 1
ATOM 690 O O . LEU A 1 85 ? 1.443 9.772 10.825 1.00 95.81 85 LEU A O 1
ATOM 694 N N . ASP A 1 86 ? 1.661 8.651 8.883 1.00 93.06 86 ASP A N 1
ATOM 695 C CA . ASP A 1 86 ? 1.447 9.830 8.049 1.00 93.06 86 ASP A CA 1
ATOM 696 C C . ASP A 1 86 ? -0.023 10.275 8.102 1.00 93.06 86 ASP A C 1
ATOM 698 O O . ASP A 1 86 ? -0.944 9.531 7.760 1.00 93.06 86 ASP A O 1
ATOM 702 N N . LEU A 1 87 ? -0.231 11.522 8.525 1.00 95.50 87 LEU A N 1
ATOM 703 C CA . LEU A 1 87 ? -1.534 12.184 8.598 1.00 95.50 87 LEU A CA 1
ATOM 704 C C . LEU A 1 87 ? -1.644 13.363 7.623 1.00 95.50 87 LEU A C 1
ATOM 706 O O . LEU A 1 87 ? -2.555 14.181 7.761 1.00 95.50 87 LEU A O 1
ATOM 710 N N . SER A 1 88 ? -0.719 13.489 6.667 1.00 91.00 88 SER A N 1
ATOM 711 C CA . SER A 1 88 ? -0.615 14.620 5.736 1.00 91.00 88 SER A CA 1
ATOM 712 C C . SER A 1 88 ? -1.891 14.853 4.924 1.00 91.00 88 SER A C 1
ATOM 714 O O . SER A 1 88 ? -2.245 16.000 4.651 1.00 91.00 88 SER A O 1
ATOM 716 N N . ILE A 1 89 ? -2.611 13.777 4.597 1.00 88.38 89 ILE A N 1
ATOM 717 C CA . ILE A 1 89 ? -3.876 13.808 3.848 1.00 88.38 89 ILE A CA 1
ATOM 718 C C . ILE A 1 89 ? -5.122 13.827 4.744 1.00 88.38 89 ILE A C 1
ATOM 720 O O . ILE A 1 89 ? -6.236 13.966 4.246 1.00 88.38 89 ILE A O 1
ATOM 724 N N . VAL A 1 90 ? -4.960 13.677 6.061 1.00 94.12 90 VAL A N 1
ATOM 725 C CA . VAL A 1 90 ? -6.080 13.628 7.005 1.00 94.12 90 VAL A CA 1
ATOM 726 C C . VAL A 1 90 ? -6.423 15.056 7.445 1.00 94.12 90 VAL A C 1
ATOM 728 O O . VAL A 1 90 ? -5.574 15.699 8.079 1.00 94.12 90 VAL A O 1
ATOM 731 N N . PRO A 1 91 ? -7.647 15.570 7.191 1.00 94.88 91 PRO A N 1
ATOM 732 C CA . PRO A 1 91 ? -8.026 16.931 7.569 1.00 94.88 91 PRO A CA 1
ATOM 733 C C . PRO A 1 91 ? -7.762 17.207 9.051 1.00 94.88 91 PRO A C 1
ATOM 735 O O . PRO A 1 91 ? -7.948 16.329 9.895 1.00 94.88 91 PRO A O 1
ATOM 738 N N . ARG A 1 92 ? -7.324 18.42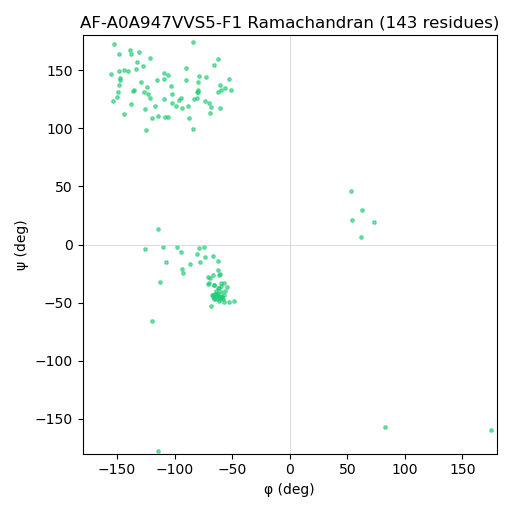9 9.381 1.00 94.81 92 ARG A N 1
ATOM 739 C CA . ARG A 1 92 ? -6.963 18.800 10.763 1.00 94.81 92 ARG A CA 1
ATOM 740 C C . ARG A 1 92 ? -8.130 18.687 11.744 1.00 94.81 92 ARG A C 1
ATOM 742 O O . ARG A 1 92 ? -7.869 18.467 12.911 1.00 94.81 92 ARG A O 1
ATOM 749 N N . SER A 1 93 ? -9.368 18.808 11.267 1.00 96.06 93 SER A N 1
ATOM 750 C CA . SER A 1 93 ? -10.593 18.668 12.063 1.00 96.06 93 SER A CA 1
ATOM 751 C C . SER A 1 93 ? -10.935 17.225 12.451 1.00 96.06 93 SER A C 1
ATOM 753 O O . SER A 1 93 ? -11.853 17.009 13.237 1.00 96.06 93 SER A O 1
ATOM 755 N N . VAL A 1 94 ? -10.251 16.226 11.882 1.00 96.44 94 VAL A N 1
ATOM 756 C CA . VAL A 1 94 ? -10.482 14.815 12.204 1.00 96.44 94 VAL A CA 1
ATOM 757 C C . VAL A 1 94 ? -9.620 14.432 13.406 1.00 96.44 94 VAL A C 1
ATOM 759 O O . VAL A 1 94 ? -8.397 14.307 13.289 1.00 96.44 94 VAL A O 1
ATOM 762 N N . GLU A 1 95 ? -10.277 14.229 14.548 1.00 96.62 95 GLU A N 1
ATOM 763 C CA . GLU A 1 95 ? -9.632 13.875 15.824 1.00 96.62 95 GLU A CA 1
ATOM 764 C C . GLU A 1 95 ? -9.553 12.365 16.075 1.00 96.62 95 GLU A C 1
ATOM 766 O O . GLU A 1 95 ? -8.679 11.889 16.800 1.00 96.62 95 GLU A O 1
ATOM 771 N N . ARG A 1 96 ? -10.452 11.598 15.453 1.00 97.88 96 ARG A N 1
ATOM 772 C CA . ARG A 1 96 ? -10.491 10.134 15.498 1.00 97.88 96 ARG A CA 1
ATOM 773 C C . ARG A 1 96 ? -9.993 9.600 14.165 1.00 97.88 96 ARG A C 1
ATOM 775 O O . ARG A 1 96 ? -10.643 9.781 13.141 1.00 97.88 96 ARG A O 1
ATOM 782 N N . ILE A 1 97 ? -8.809 8.999 14.168 1.00 98.25 97 ILE A N 1
ATOM 783 C CA . ILE A 1 97 ? -8.157 8.515 12.954 1.00 98.25 97 ILE A CA 1
ATOM 784 C C . ILE A 1 97 ? -8.412 7.025 12.827 1.00 98.25 97 ILE A C 1
ATOM 786 O O . ILE A 1 97 ? -7.992 6.246 13.684 1.00 98.25 97 ILE A O 1
ATOM 790 N N . ARG A 1 98 ? -9.068 6.631 11.736 1.00 98.06 98 ARG A N 1
ATOM 791 C CA . ARG A 1 98 ? -9.198 5.226 11.365 1.00 98.06 98 ARG A CA 1
ATOM 792 C C . ARG A 1 98 ? -7.870 4.702 10.830 1.00 98.06 98 ARG A C 1
ATOM 794 O O . ARG A 1 98 ? -7.314 5.240 9.872 1.00 98.06 98 ARG A O 1
ATOM 801 N N . ILE A 1 99 ? -7.386 3.645 11.463 1.00 98.38 99 ILE A N 1
ATOM 802 C CA . ILE A 1 99 ? -6.175 2.918 11.112 1.00 98.38 99 ILE A CA 1
ATOM 803 C C . ILE A 1 99 ? -6.576 1.626 10.421 1.00 98.38 99 ILE A C 1
ATOM 805 O O . ILE A 1 99 ? -7.487 0.936 10.877 1.00 98.38 99 ILE A O 1
ATOM 809 N N . VAL A 1 100 ? -5.872 1.305 9.343 1.00 98.50 100 VAL A N 1
ATOM 810 C CA . VAL A 1 100 ? -5.891 -0.007 8.699 1.00 98.50 100 VAL A CA 1
ATOM 811 C C . VAL A 1 100 ? -4.542 -0.659 8.978 1.00 98.50 100 VAL A C 1
ATOM 813 O O . VAL A 1 100 ? -3.497 -0.053 8.737 1.00 98.50 100 VAL A O 1
ATOM 816 N N . ASP A 1 101 ? -4.570 -1.863 9.539 1.00 98.44 101 ASP A N 1
ATOM 817 C CA . ASP A 1 101 ? -3.399 -2.619 9.981 1.00 98.44 101 ASP A CA 1
ATOM 818 C C . ASP A 1 101 ? -3.409 -3.999 9.316 1.00 98.44 101 ASP A C 1
ATOM 820 O O . ASP A 1 101 ? -4.110 -4.917 9.750 1.00 98.44 101 ASP A O 1
ATOM 824 N N . ILE A 1 102 ? -2.633 -4.131 8.239 1.00 98.50 102 ILE A N 1
ATOM 825 C CA . ILE A 1 102 ? -2.298 -5.415 7.627 1.00 98.50 102 ILE A CA 1
ATOM 826 C C . ILE A 1 102 ? -1.114 -5.957 8.420 1.00 98.50 102 ILE A C 1
ATOM 828 O O . ILE A 1 102 ? 0.030 -5.526 8.225 1.00 98.50 102 ILE A O 1
ATOM 832 N N . LYS A 1 103 ? -1.387 -6.876 9.349 1.00 97.19 103 LYS A N 1
ATOM 833 C CA . LYS A 1 103 ? -0.412 -7.282 10.371 1.00 97.19 103 LYS A CA 1
ATOM 834 C C . LYS A 1 103 ? 0.934 -7.663 9.758 1.00 97.19 103 LYS A C 1
ATOM 836 O O . LYS A 1 103 ? 0.999 -8.452 8.821 1.00 97.19 103 LYS A O 1
ATOM 841 N N . SER A 1 104 ? 2.028 -7.146 10.321 1.00 93.88 104 SER A N 1
ATOM 842 C CA . SER A 1 104 ? 3.415 -7.374 9.858 1.00 93.88 104 SER A CA 1
ATOM 843 C C . SER A 1 104 ? 3.753 -6.888 8.439 1.00 93.88 104 SER A C 1
ATOM 845 O O . SER A 1 104 ? 4.850 -7.169 7.966 1.00 93.88 104 SER A O 1
ATOM 847 N N . VAL A 1 105 ? 2.838 -6.187 7.760 1.00 97.56 105 VAL A N 1
ATOM 848 C CA . VAL A 1 105 ? 3.034 -5.700 6.386 1.00 97.56 105 VAL A CA 1
ATOM 849 C C . VAL A 1 105 ? 2.936 -4.186 6.346 1.00 97.56 105 VAL A C 1
ATOM 851 O O . VAL A 1 105 ? 3.923 -3.522 6.072 1.00 97.56 105 VAL A O 1
ATOM 854 N N . ASN A 1 106 ? 1.761 -3.629 6.626 1.00 97.44 106 ASN A N 1
ATOM 855 C CA . ASN A 1 106 ? 1.515 -2.205 6.456 1.00 97.44 106 ASN A CA 1
ATOM 856 C C . ASN A 1 106 ? 0.527 -1.70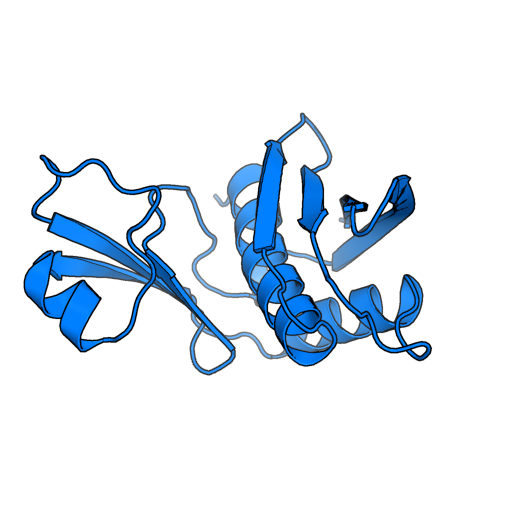3 7.505 1.00 97.44 106 ASN A C 1
ATOM 858 O O . ASN A 1 106 ? -0.443 -2.383 7.837 1.00 97.44 106 ASN A O 1
ATOM 862 N N . LYS A 1 107 ? 0.767 -0.492 8.005 1.00 97.56 107 LYS A N 1
ATOM 863 C CA . LYS A 1 107 ? -0.124 0.194 8.937 1.00 97.56 107 LYS A CA 1
ATOM 864 C C . LYS A 1 107 ? -0.234 1.653 8.534 1.00 97.56 107 LYS A C 1
ATOM 866 O O . LYS A 1 107 ? 0.774 2.351 8.494 1.00 97.56 10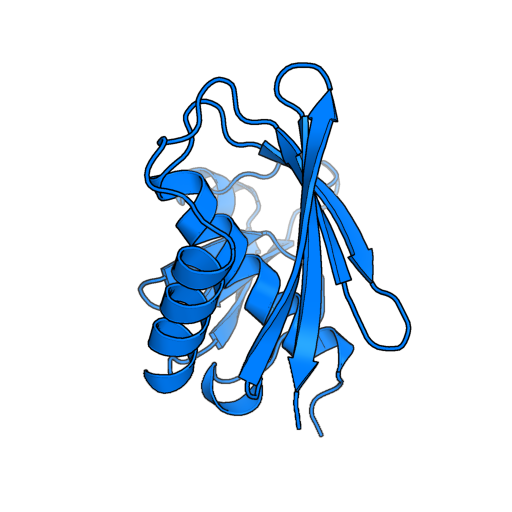7 LYS A O 1
ATOM 871 N N . GLN A 1 108 ? -1.447 2.114 8.250 1.00 96.88 108 GLN A N 1
ATOM 872 C CA . GLN A 1 108 ? -1.669 3.450 7.700 1.00 96.88 108 GLN A CA 1
ATOM 873 C C . GLN A 1 108 ? -3.012 4.034 8.155 1.00 96.88 108 GLN A C 1
ATOM 875 O O . GLN A 1 108 ? -3.988 3.312 8.363 1.00 96.88 108 GLN A O 1
ATOM 880 N N . ALA A 1 109 ? -3.072 5.363 8.277 1.00 97.38 109 ALA A N 1
ATOM 881 C CA . ALA A 1 109 ? -4.330 6.090 8.402 1.00 97.38 109 ALA A CA 1
ATOM 882 C C . ALA A 1 109 ? -5.106 6.029 7.076 1.00 97.38 109 ALA A C 1
ATOM 884 O O . ALA A 1 109 ? -4.668 6.583 6.067 1.00 97.38 109 ALA A O 1
ATOM 885 N N . CYS A 1 110 ? -6.253 5.350 7.066 1.00 97.00 110 CYS A N 1
ATOM 886 C CA . CYS A 1 110 ? -7.028 5.137 5.849 1.00 97.00 110 CYS A CA 1
ATOM 887 C C . CYS A 1 110 ? -8.531 5.042 6.141 1.00 97.00 110 CYS A C 1
ATOM 889 O O . CYS A 1 110 ? -8.980 4.306 7.023 1.00 97.00 110 CYS A O 1
ATOM 891 N N . ALA A 1 111 ? -9.326 5.787 5.372 1.00 94.81 111 ALA A N 1
ATOM 892 C CA . ALA A 1 111 ? -10.781 5.845 5.510 1.00 94.81 111 ALA A CA 1
ATOM 893 C C . ALA A 1 111 ? -11.534 4.927 4.528 1.00 94.81 111 ALA A C 1
ATOM 895 O O . ALA A 1 111 ? -12.759 4.880 4.568 1.00 94.81 111 ALA A O 1
ATOM 896 N N . GLY A 1 112 ? -10.836 4.220 3.631 1.00 94.25 112 GLY A N 1
ATOM 897 C CA . GLY A 1 112 ? -11.491 3.387 2.620 1.00 94.25 112 GLY A CA 1
ATOM 898 C C . GLY A 1 112 ? -11.879 1.991 3.108 1.00 94.25 112 GLY A C 1
ATOM 899 O O . GLY A 1 112 ? -11.571 1.568 4.222 1.00 94.25 112 GLY A O 1
ATOM 900 N N . GLU A 1 113 ? -12.579 1.262 2.250 1.00 95.12 113 GLU A N 1
ATOM 901 C CA . GLU A 1 113 ? -13.003 -0.114 2.510 1.00 95.12 113 GLU A CA 1
ATOM 902 C C . GLU A 1 113 ? -11.846 -1.088 2.281 1.00 95.12 113 GLU A C 1
ATOM 904 O O . GLU A 1 113 ? -11.036 -0.876 1.379 1.00 95.12 113 GLU A O 1
ATOM 909 N N . HIS A 1 114 ? -11.792 -2.149 3.085 1.00 98.06 114 HIS A N 1
ATOM 910 C CA . HIS A 1 114 ? -10.753 -3.177 3.047 1.00 98.06 114 HIS A CA 1
ATOM 911 C C . HIS A 1 114 ? -11.363 -4.543 3.348 1.00 98.06 114 HIS A C 1
ATOM 913 O O . HIS A 1 114 ? -12.343 -4.634 4.087 1.00 98.06 114 HIS A O 1
ATOM 919 N N . VAL A 1 115 ? -10.767 -5.588 2.777 1.00 98.19 115 VAL A N 1
ATOM 920 C CA . VAL A 1 115 ? -11.015 -6.980 3.183 1.00 98.19 115 VAL A CA 1
ATOM 921 C C . VAL A 1 115 ? -10.595 -7.221 4.638 1.00 98.19 115 VAL A C 1
ATOM 923 O O . VAL A 1 115 ? -9.770 -6.471 5.158 1.00 98.19 115 VAL A O 1
ATOM 926 N N . SER A 1 116 ? -11.111 -8.274 5.279 1.00 98.00 116 SER A N 1
ATOM 927 C CA . SER A 1 116 ? -10.720 -8.679 6.643 1.00 98.00 116 SER A CA 1
ATOM 928 C C . SER A 1 116 ? -9.498 -9.595 6.686 1.00 98.00 116 SER A C 1
ATOM 930 O O . SER A 1 116 ? -8.861 -9.755 7.731 1.00 98.00 116 SER A O 1
ATOM 932 N N . ASN A 1 117 ? -9.141 -10.201 5.557 1.00 98.31 117 ASN A N 1
ATOM 933 C CA . ASN A 1 117 ? -7.975 -11.064 5.442 1.00 98.31 117 ASN A CA 1
ATOM 934 C C . ASN A 1 117 ? -7.361 -10.950 4.046 1.00 98.31 117 ASN A C 1
ATOM 936 O O . ASN A 1 117 ? -8.086 -10.856 3.058 1.00 98.31 117 ASN A O 1
ATOM 940 N N . THR A 1 118 ? -6.032 -11.008 3.929 1.00 98.50 118 THR A N 1
ATOM 941 C CA . THR A 1 118 ? -5.376 -10.898 2.616 1.00 98.50 118 THR A CA 1
ATOM 942 C C . THR A 1 118 ? -5.781 -12.005 1.643 1.00 98.50 118 THR A C 1
ATOM 944 O O . THR A 1 118 ? -5.755 -11.774 0.441 1.00 98.50 118 THR A O 1
ATOM 947 N N . SER A 1 119 ? -6.207 -13.173 2.133 1.00 96.94 119 SER A N 1
ATOM 948 C CA . SER A 1 119 ? -6.722 -14.273 1.302 1.00 96.94 119 SER A CA 1
ATOM 949 C C . SER A 1 119 ? -7.990 -13.917 0.519 1.00 96.94 119 SER A C 1
ATOM 951 O O . SER A 1 119 ? -8.269 -14.515 -0.516 1.00 96.94 119 SER A O 1
ATOM 953 N N . GLU A 1 120 ? -8.734 -12.907 0.971 1.00 97.81 120 GLU A N 1
ATOM 954 C CA . GLU A 1 120 ? -9.972 -12.450 0.340 1.00 97.81 120 GLU A CA 1
ATOM 955 C C . GLU A 1 120 ? -9.716 -11.535 -0.869 1.00 97.81 120 GLU A C 1
ATOM 957 O O . GLU A 1 120 ? -10.662 -11.190 -1.576 1.00 97.81 120 GLU A O 1
ATOM 962 N N . ILE A 1 121 ? -8.463 -11.126 -1.113 1.00 97.75 121 ILE A N 1
ATOM 963 C CA . ILE A 1 121 ? -8.089 -10.231 -2.222 1.00 97.75 121 ILE A CA 1
ATOM 964 C C . ILE A 1 121 ? -8.223 -10.934 -3.578 1.00 97.75 121 ILE A C 1
ATOM 966 O O . ILE A 1 121 ? -8.570 -10.282 -4.554 1.00 97.75 121 ILE A O 1
ATOM 970 N N . GLY A 1 122 ? -7.979 -12.246 -3.647 1.00 96.12 122 GLY A N 1
ATOM 971 C CA . GLY A 1 122 ? -7.818 -12.970 -4.912 1.00 96.12 122 GLY A CA 1
ATOM 972 C C . GLY A 1 122 ? -6.393 -12.849 -5.460 1.00 96.12 122 GLY A C 1
ATOM 973 O O . GLY A 1 122 ? -5.452 -12.613 -4.703 1.00 96.12 122 GLY A O 1
ATOM 974 N N . GLN A 1 123 ? -6.207 -13.033 -6.769 1.00 97.44 123 GLN A N 1
ATOM 975 C CA . GLN A 1 123 ? -4.891 -12.898 -7.396 1.00 97.44 123 GLN A CA 1
ATOM 976 C C . GLN A 1 123 ? -4.726 -11.500 -7.993 1.00 97.44 123 GLN A C 1
ATOM 978 O O . GLN A 1 123 ? -5.514 -11.088 -8.838 1.00 97.44 123 GLN A O 1
ATOM 983 N N . VAL A 1 124 ? -3.676 -10.783 -7.604 1.00 98.44 124 VAL A N 1
ATOM 984 C CA . VAL A 1 124 ? -3.349 -9.486 -8.210 1.00 98.44 124 VAL A CA 1
ATOM 985 C C . VAL A 1 124 ? -2.617 -9.717 -9.527 1.00 98.44 124 VAL A C 1
ATOM 987 O O . VAL A 1 124 ? -1.647 -10.470 -9.572 1.00 98.44 124 VAL A O 1
ATOM 990 N N . GLU A 1 125 ? -3.063 -9.040 -10.578 1.00 98.56 125 GLU A N 1
ATOM 991 C CA . GLU A 1 125 ? -2.390 -8.952 -11.871 1.00 98.56 125 GLU A CA 1
ATOM 992 C C . GLU A 1 125 ? -2.022 -7.487 -12.114 1.00 98.56 125 GLU A C 1
ATOM 994 O O . GLU A 1 125 ? -2.897 -6.620 -12.184 1.00 98.56 125 GLU A O 1
ATOM 999 N N . ILE A 1 126 ? -0.732 -7.189 -12.253 1.00 98.62 126 ILE A N 1
ATOM 1000 C CA . ILE A 1 126 ? -0.293 -5.884 -12.737 1.00 98.62 126 ILE A CA 1
ATOM 1001 C C . ILE A 1 126 ? -0.427 -5.925 -14.255 1.00 98.62 126 ILE A C 1
ATOM 1003 O O . ILE A 1 126 ? 0.127 -6.806 -14.896 1.00 98.62 126 ILE A O 1
ATOM 1007 N N . ILE A 1 127 ? -1.139 -4.978 -14.859 1.00 98.25 127 ILE A N 1
ATOM 1008 C CA . ILE A 1 127 ? -1.349 -4.918 -16.318 1.00 98.25 127 ILE A CA 1
ATOM 1009 C C . ILE A 1 127 ? -0.559 -3.789 -16.979 1.00 98.25 127 ILE A C 1
ATOM 1011 O O . ILE A 1 127 ? -0.372 -3.778 -18.194 1.00 98.25 127 ILE A O 1
ATOM 1015 N N . LYS A 1 128 ? -0.059 -2.836 -16.187 1.00 98.38 128 LYS A N 1
ATOM 1016 C CA . LYS A 1 128 ? 0.766 -1.729 -16.671 1.00 98.38 128 LYS A CA 1
ATOM 1017 C C . LYS A 1 128 ? 1.763 -1.309 -15.604 1.00 98.38 128 LYS A C 1
ATOM 1019 O O . LYS A 1 128 ? 1.378 -1.153 -14.452 1.00 98.38 128 LYS A O 1
ATOM 1024 N N . PHE A 1 129 ? 3.005 -1.055 -16.007 1.00 98.25 129 PHE A N 1
ATOM 1025 C CA . PHE A 1 129 ? 4.002 -0.370 -15.190 1.00 98.25 129 PHE A CA 1
ATOM 1026 C C . PHE A 1 129 ? 4.861 0.518 -16.094 1.00 98.25 129 PHE A C 1
ATOM 1028 O O . PHE A 1 129 ? 5.560 0.017 -16.970 1.00 98.25 129 PHE A O 1
ATOM 1035 N N . VAL A 1 130 ? 4.747 1.839 -15.947 1.00 97.75 130 VAL A N 1
ATOM 1036 C CA . VAL A 1 130 ? 5.411 2.807 -16.833 1.00 97.75 130 VAL A CA 1
ATOM 1037 C C . VAL A 1 130 ? 5.958 4.005 -16.066 1.00 97.75 130 VAL A C 1
ATOM 1039 O O . VAL A 1 130 ? 5.368 4.453 -15.083 1.00 97.75 130 VAL A O 1
ATOM 1042 N N . LYS A 1 131 ? 7.050 4.587 -16.568 1.00 96.94 131 LYS A N 1
ATOM 1043 C CA . LYS A 1 131 ? 7.527 5.911 -16.153 1.00 96.94 131 LYS A CA 1
ATOM 1044 C C . LYS A 1 131 ? 6.753 6.987 -16.922 1.00 96.94 131 LYS A C 1
ATOM 1046 O O . LYS A 1 131 ? 6.713 6.960 -18.148 1.00 96.94 131 LYS A O 1
ATOM 1051 N N . LYS A 1 132 ? 6.128 7.925 -16.208 1.00 96.06 132 LYS A N 1
ATOM 1052 C CA . LYS A 1 132 ? 5.341 9.039 -16.773 1.00 96.06 132 LYS A CA 1
ATOM 1053 C C . LYS A 1 132 ? 6.146 10.323 -16.957 1.00 96.06 132 LYS A C 1
ATOM 1055 O O . LYS A 1 132 ? 5.732 11.196 -17.711 1.00 96.06 132 LYS A O 1
ATOM 1060 N N . GLY A 1 133 ? 7.260 10.462 -16.245 1.00 94.50 133 GLY A N 1
ATOM 1061 C CA . GLY A 1 133 ? 8.088 11.661 -16.279 1.00 94.50 133 GLY A CA 1
ATOM 1062 C C . GLY A 1 133 ? 9.231 11.594 -15.276 1.00 94.50 133 GLY A C 1
ATOM 1063 O O . GLY A 1 133 ? 9.609 10.514 -14.816 1.00 94.50 133 GLY A O 1
ATOM 1064 N N . VAL A 1 134 ? 9.777 12.759 -14.922 1.00 95.00 134 VAL A N 1
ATOM 1065 C CA . VAL A 1 134 ? 10.833 12.865 -13.907 1.00 95.00 134 VAL A CA 1
ATOM 1066 C C . VAL A 1 134 ? 10.301 12.335 -12.579 1.00 95.00 134 VAL A C 1
ATOM 1068 O O . VAL A 1 134 ? 9.331 12.866 -12.035 1.00 95.00 134 VAL A O 1
ATOM 1071 N N . ASN A 1 135 ? 10.928 11.264 -12.092 1.00 96.81 135 ASN A N 1
ATOM 1072 C CA . ASN A 1 135 ? 10.627 10.613 -10.818 1.00 96.81 135 ASN A CA 1
ATOM 1073 C C . ASN A 1 135 ? 9.157 10.212 -10.645 1.00 96.81 135 ASN A C 1
ATOM 1075 O O . ASN A 1 135 ? 8.713 10.070 -9.516 1.00 96.81 135 ASN A O 1
ATOM 1079 N N . SER A 1 136 ? 8.389 10.065 -11.731 1.00 97.81 136 SER A N 1
ATOM 1080 C CA . SER A 1 136 ? 6.953 9.777 -11.691 1.00 97.81 136 SER A CA 1
ATOM 1081 C C . SER A 1 136 ? 6.644 8.501 -12.453 1.00 97.81 136 SER A C 1
ATOM 1083 O O . SER A 1 136 ? 7.034 8.348 -13.614 1.00 97.81 136 SER A O 1
ATOM 1085 N N . TYR A 1 137 ? 5.907 7.613 -11.801 1.00 98.44 137 TYR A N 1
ATOM 1086 C CA . TYR A 1 137 ? 5.600 6.272 -12.272 1.00 98.44 137 TYR A CA 1
ATOM 1087 C C . TYR A 1 137 ? 4.107 5.990 -12.122 1.00 98.44 137 TYR A C 1
ATOM 1089 O O . TYR A 1 137 ? 3.411 6.625 -11.327 1.00 98.44 137 TYR A O 1
ATOM 1097 N N . GLN A 1 138 ? 3.621 5.043 -12.914 1.00 98.56 138 GLN A N 1
ATOM 1098 C CA . GLN A 1 138 ? 2.245 4.576 -12.887 1.00 98.56 138 GLN A CA 1
ATOM 1099 C C . GLN A 1 138 ? 2.208 3.062 -12.970 1.00 98.56 138 GLN A C 1
ATOM 1101 O O . GLN A 1 138 ? 2.809 2.472 -13.873 1.00 98.56 138 GLN A O 1
ATOM 1106 N N . ILE A 1 139 ? 1.420 2.471 -12.083 1.00 98.75 139 ILE A N 1
ATOM 1107 C CA . ILE A 1 139 ? 1.018 1.075 -12.122 1.00 98.75 139 ILE A CA 1
ATOM 1108 C C . ILE A 1 139 ? -0.495 1.010 -12.336 1.00 98.75 139 ILE A C 1
ATOM 1110 O O . ILE A 1 139 ? -1.244 1.840 -11.823 1.00 98.75 139 ILE A O 1
ATOM 1114 N N . VAL A 1 140 ? -0.943 0.047 -13.137 1.00 98.69 140 VAL A N 1
ATOM 1115 C CA . VAL A 1 140 ? -2.352 -0.355 -13.181 1.00 98.69 140 VAL A CA 1
ATOM 1116 C C . VAL A 1 140 ? -2.412 -1.830 -12.830 1.00 98.69 140 VAL A C 1
ATOM 1118 O O . VAL A 1 140 ? -1.717 -2.631 -13.461 1.00 98.69 140 VAL A O 1
ATOM 1121 N N . SER A 1 141 ? -3.220 -2.169 -11.835 1.00 98.50 141 SER A N 1
ATOM 1122 C CA . SER A 1 141 ? -3.426 -3.526 -11.330 1.00 98.50 141 SER A CA 1
ATOM 1123 C C . SER A 1 141 ? -4.916 -3.859 -11.306 1.00 98.50 141 SER A C 1
ATOM 1125 O O . SER A 1 141 ? -5.771 -2.977 -11.220 1.00 98.50 141 SER A O 1
ATOM 1127 N N . LYS A 1 142 ? -5.238 -5.145 -11.407 1.00 98.25 142 LYS A N 1
ATOM 1128 C CA . LYS A 1 142 ? -6.596 -5.677 -11.266 1.00 98.25 142 LYS A CA 1
ATOM 1129 C C . LYS A 1 142 ? -6.576 -6.967 -10.455 1.00 98.25 142 LYS A C 1
ATOM 1131 O O . LYS A 1 142 ? -5.515 -7.562 -10.257 1.00 98.25 142 LYS A O 1
ATOM 1136 N N . ILE A 1 143 ? -7.752 -7.414 -10.029 1.00 97.81 143 ILE A N 1
ATOM 1137 C CA . ILE A 1 143 ? -7.926 -8.735 -9.425 1.00 97.81 143 ILE A CA 1
ATOM 1138 C C . ILE A 1 143 ? -8.350 -9.720 -10.513 1.00 97.81 143 ILE A C 1
ATOM 1140 O O . ILE A 1 143 ? -9.322 -9.485 -11.232 1.00 97.81 143 ILE A O 1
ATOM 1144 N N . ARG A 1 144 ? -7.611 -10.821 -10.641 1.00 91.75 144 ARG A N 1
ATOM 1145 C CA . ARG A 1 144 ? -7.963 -11.961 -11.482 1.00 91.75 144 ARG A CA 1
ATOM 1146 C C . ARG A 1 144 ? -8.701 -12.988 -10.624 1.00 91.75 144 ARG A C 1
ATOM 1148 O O . ARG A 1 144 ? -8.129 -13.509 -9.665 1.00 91.75 144 ARG A O 1
ATOM 1155 N N . ASN A 1 145 ? -9.955 -13.241 -10.987 1.00 65.50 145 ASN A N 1
ATOM 1156 C CA . ASN A 1 145 ? -10.777 -14.325 -10.446 1.00 65.50 145 ASN A CA 1
ATOM 1157 C C . ASN A 1 145 ? -10.564 -15.613 -11.240 1.00 65.50 145 ASN A C 1
ATOM 1159 O O . ASN A 1 145 ? -10.338 -15.505 -12.469 1.00 65.50 145 ASN A O 1
#

Secondary structure (DSSP, 8-state):
---HHHHHHHHHHHHHHHHHHHEET-EEEEEEE-SSEEEEEEE-SEE-TT--HHHHHHHHHHHHTT--BEEEEEEEHHHHHHTT---TTS-TT--EEEEEEETTTEEEE--S---SBGGGG-EEEEEEEEEEETTEEEEEEEEE-

Solvent-accessible surface area (backbone atoms only — not comparable to full-atom values): 8104 Å² total; per-residue (Å²): 133,86,48,72,63,15,23,52,46,47,48,49,50,50,45,50,46,55,46,48,78,47,23,45,75,53,40,85,74,46,77,48,82,56,98,73,37,36,40,43,31,32,32,30,77,42,66,50,90,81,71,43,66,66,56,53,32,52,51,42,45,54,55,24,76,63,57,36,53,35,47,74,52,73,41,46,45,67,56,40,51,76,72,68,39,74,54,90,88,53,59,89,88,55,53,68,39,41,32,37,35,36,64,100,71,41,71,40,65,47,90,74,64,58,47,60,31,36,59,72,41,62,42,62,42,66,80,42,74,46,77,77,54,90,47,28,36,38,37,31,38,32,65,53,130

Sequence (145 aa):
MNTLKSQLHTSEHILGQILDEYCTGFRTTALEFREDNVRYDFKAENMSDTITKDLLEAKVNVIIRRNIPVETYEVSREKAKEMGLDLSIVPRSVERIRIVDIKSVNKQACAGEHVSNTSEIGQVEIIKFVKKGVNSYQIVSKIRN

Foldseek 3Di:
DDDQQQLQVVLVQQLLLVQPVFFAPKDWDDWDDDPFKIKTKIFGQDGDPPDDQVVSLVSSVVLLVVFFFKDKDWDFPVVCVVVVADCVVPDPPDGIFIWIDRDPRGIYRDDDHHDGTSPVSARKHWPDWDAPDNRMIMIMIGHDD

Nearest PDB structures (foldseek):
  2zzf-assembly1_A  TM=8.850E-01  e=2.194E-11  Pyrococcus horikoshii
  2zze-assembly2_B  TM=8.496E-01  e=1.120E-11  Pyrococcus horikoshii
  2zzg-assembly1_A  TM=8.787E-01  e=7.920E-11  Pyrococcus horikoshii
  2zzg-assembly2_B  TM=8.649E-01  e=7.920E-11  Pyrococcus horikoshii
  1nyr-assembly1_A  TM=7.405E-01  e=8.586E-07  Staphylococcus aureus